Protein AF-A0A7S2RBB0-F1 (afdb_monomer_lite)

Organism: NCBI:txid96639

Sequence (115 aa):
APVLYSQNEVQTITTSSTNNQLGGTFIVKYDSHATPALSYQISASDMEAELRALPTISGDIRVMRKERVDLDVQATSNIGHIWTVHFGKSHQNAKDLEVSTDGGASFSLEESGGT

Structure (mmCIF, N/CA/C/O backbone):
data_AF-A0A7S2RBB0-F1
#
_entry.id   AF-A0A7S2RBB0-F1
#
loop_
_atom_site.group_PDB
_atom_site.id
_atom_site.type_symbol
_atom_site.label_atom_id
_atom_site.label_alt_id
_atom_site.label_comp_id
_atom_site.label_asym_id
_atom_site.label_entity_id
_atom_site.label_seq_id
_atom_site.pdbx_PDB_ins_code
_atom_site.Cartn_x
_atom_site.Cartn_y
_atom_site.Cartn_z
_atom_site.occupancy
_atom_site.B_iso_or_equiv
_atom_site.auth_seq_id
_atom_site.auth_comp_id
_atom_site.auth_asym_id
_atom_site.auth_atom_id
_atom_site.pdbx_PDB_model_num
ATOM 1 N N . ALA A 1 1 ? -8.496 28.032 15.870 1.00 41.66 1 ALA A N 1
ATOM 2 C CA . ALA A 1 1 ? -8.731 26.599 16.126 1.00 41.66 1 ALA A CA 1
ATOM 3 C C . ALA A 1 1 ? -8.110 25.817 14.975 1.00 41.66 1 ALA A C 1
ATOM 5 O O . ALA A 1 1 ? -8.460 26.127 13.841 1.00 41.66 1 ALA A O 1
ATOM 6 N N . PRO A 1 2 ? -7.144 24.917 15.212 1.00 46.50 2 PRO A N 1
ATOM 7 C CA . PRO A 1 2 ? -6.580 24.108 14.140 1.00 46.50 2 PRO A CA 1
ATOM 8 C C . PRO A 1 2 ? -7.577 23.006 13.769 1.00 46.50 2 PRO A C 1
ATOM 10 O O . PRO A 1 2 ? -8.175 22.380 14.642 1.00 46.50 2 PRO A O 1
ATOM 13 N N . VAL A 1 3 ? -7.795 22.819 12.471 1.00 44.00 3 VAL A N 1
ATOM 14 C CA . VAL A 1 3 ? -8.676 21.787 11.921 1.00 44.00 3 VAL A CA 1
ATOM 15 C C . VAL A 1 3 ? -8.047 20.416 12.169 1.00 44.00 3 VAL A C 1
ATOM 17 O O . VAL A 1 3 ? -7.080 20.033 11.519 1.00 44.00 3 VAL A O 1
ATOM 20 N N . LEU A 1 4 ? -8.544 19.702 13.175 1.00 46.75 4 LEU A N 1
ATOM 21 C CA . LEU A 1 4 ? -8.131 18.333 13.445 1.00 46.75 4 LEU A CA 1
ATOM 22 C C . LEU A 1 4 ? -8.963 17.411 12.550 1.00 46.75 4 LEU A C 1
ATOM 24 O O . LEU A 1 4 ? -10.188 17.433 12.630 1.00 46.75 4 LEU A O 1
ATOM 28 N N . TYR A 1 5 ? -8.268 16.610 11.742 1.00 48.12 5 TYR A N 1
ATOM 29 C CA . TYR A 1 5 ? -8.786 15.490 10.948 1.00 48.12 5 TYR A CA 1
ATOM 30 C C . TYR A 1 5 ? -9.516 15.864 9.650 1.00 48.12 5 TYR A C 1
ATOM 32 O O . TYR A 1 5 ? -10.725 16.054 9.670 1.00 48.12 5 TYR A O 1
ATOM 40 N N . SER A 1 6 ? -8.799 15.928 8.515 1.00 48.31 6 SER A N 1
ATOM 41 C CA . SER A 1 6 ? -9.277 15.502 7.169 1.00 48.31 6 SER A CA 1
ATOM 42 C C . SER A 1 6 ? -8.333 15.971 6.052 1.00 48.31 6 SER A C 1
ATOM 44 O O . SER A 1 6 ? -8.703 16.830 5.256 1.00 48.31 6 SER A O 1
ATOM 46 N N . GLN A 1 7 ? -7.103 15.455 5.970 1.00 49.16 7 GLN A N 1
ATOM 47 C CA . GLN A 1 7 ? -6.263 15.742 4.792 1.00 49.16 7 GLN A CA 1
ATOM 48 C C . GLN A 1 7 ? -5.825 14.503 4.000 1.00 49.16 7 GLN A C 1
ATOM 50 O O . GLN A 1 7 ? -5.478 14.644 2.834 1.00 49.16 7 GLN A O 1
ATOM 55 N N . ASN A 1 8 ? -5.941 13.289 4.546 1.00 56.47 8 ASN A N 1
ATOM 56 C CA . ASN A 1 8 ? -5.370 12.097 3.910 1.00 56.47 8 ASN A CA 1
ATOM 57 C C . ASN A 1 8 ? -6.406 11.005 3.598 1.00 56.47 8 ASN A C 1
ATOM 59 O O . ASN A 1 8 ? -6.146 9.829 3.822 1.00 56.47 8 ASN A O 1
ATOM 63 N N . GLU A 1 9 ? -7.563 11.367 3.020 1.00 68.62 9 GLU A N 1
ATOM 64 C CA . GLU A 1 9 ? -8.346 10.369 2.256 1.00 68.62 9 GLU A CA 1
ATOM 65 C C . GLU A 1 9 ? -7.534 9.861 1.058 1.00 68.62 9 GLU A C 1
ATOM 67 O O . GLU A 1 9 ? -7.745 8.750 0.607 1.00 68.62 9 GLU A O 1
ATOM 72 N N . VAL A 1 10 ? -6.561 10.624 0.555 1.00 80.69 10 VAL A N 1
ATOM 73 C CA . VAL A 1 10 ? -5.669 10.164 -0.510 1.00 80.69 10 VAL A CA 1
ATOM 74 C C . VAL A 1 10 ? -4.257 10.031 0.025 1.00 80.69 10 VAL A C 1
ATOM 76 O O . VAL A 1 10 ? -3.702 10.962 0.604 1.00 80.69 10 VAL A O 1
ATOM 79 N N . GLN A 1 11 ? -3.672 8.869 -0.209 1.00 83.19 11 GLN A N 1
ATOM 80 C CA . GLN A 1 11 ? -2.324 8.521 0.189 1.00 83.19 11 GLN A CA 1
ATOM 81 C C . GLN A 1 11 ? -1.544 8.074 -1.030 1.00 83.19 11 GLN A C 1
ATOM 83 O O . GLN A 1 11 ? -2.098 7.465 -1.942 1.00 83.19 11 GLN A O 1
ATOM 88 N N . THR A 1 12 ? -0.262 8.404 -1.073 1.00 83.19 12 THR A N 1
ATOM 89 C CA . THR A 1 12 ? 0.601 8.022 -2.187 1.00 83.19 12 THR A CA 1
ATOM 90 C C . THR A 1 12 ? 1.824 7.335 -1.626 1.00 83.19 12 THR A C 1
ATOM 92 O O . THR A 1 12 ? 2.487 7.906 -0.766 1.00 83.19 12 THR A O 1
ATOM 95 N N . ILE A 1 13 ? 2.101 6.132 -2.118 1.00 85.44 13 ILE A N 1
ATOM 96 C CA . ILE A 1 13 ? 3.322 5.398 -1.808 1.00 85.44 13 ILE A CA 1
ATOM 97 C C . ILE A 1 13 ? 4.135 5.208 -3.084 1.00 85.44 13 ILE A C 1
ATOM 99 O O . ILE A 1 13 ? 3.581 4.938 -4.155 1.00 85.44 13 ILE A O 1
ATOM 103 N N . THR A 1 14 ? 5.450 5.356 -2.982 1.00 81.88 14 THR A N 1
ATOM 104 C CA . THR A 1 14 ? 6.362 5.178 -4.116 1.00 81.88 14 THR A CA 1
ATOM 105 C C . THR A 1 14 ? 7.180 3.911 -3.916 1.00 81.88 14 THR A C 1
ATOM 107 O O . THR A 1 14 ? 7.750 3.691 -2.852 1.00 81.88 14 THR A O 1
ATOM 110 N N . THR A 1 15 ? 7.256 3.088 -4.960 1.00 77.25 15 THR A N 1
ATOM 111 C CA . THR A 1 15 ? 8.093 1.884 -5.005 1.00 77.25 15 THR A CA 1
ATOM 112 C C . THR A 1 15 ? 9.020 1.957 -6.210 1.00 77.25 15 THR A C 1
ATOM 114 O O . THR A 1 15 ? 8.573 1.850 -7.352 1.00 77.25 15 THR A O 1
ATOM 117 N N . SER A 1 16 ? 10.314 2.155 -5.998 1.00 71.25 16 SER A N 1
ATOM 118 C CA . SER A 1 16 ? 11.317 2.126 -7.073 1.00 71.25 16 SER A CA 1
ATOM 119 C C . SER A 1 16 ? 12.090 0.813 -7.066 1.00 71.25 16 SER A C 1
ATOM 121 O O . SER A 1 16 ? 12.212 0.175 -6.026 1.00 71.25 16 SER A O 1
ATOM 123 N N . SER A 1 17 ? 12.593 0.376 -8.223 1.00 65.19 17 SER A N 1
ATOM 124 C CA . SER A 1 17 ? 13.495 -0.776 -8.303 1.00 65.19 17 SER A CA 1
ATOM 125 C C . SER A 1 17 ? 14.771 -0.392 -9.039 1.00 65.19 17 SER A C 1
ATOM 127 O O . SER A 1 17 ? 14.733 0.071 -10.178 1.00 65.19 17 SER A O 1
ATOM 129 N N . THR A 1 18 ? 15.918 -0.570 -8.385 1.00 58.34 18 THR A N 1
ATOM 130 C CA . THR A 1 18 ? 17.224 -0.134 -8.907 1.00 58.34 18 THR A CA 1
ATOM 131 C C . THR A 1 18 ? 17.840 -1.110 -9.907 1.00 58.34 18 THR A C 1
ATOM 133 O O . THR A 1 18 ? 18.700 -0.707 -10.685 1.00 58.34 18 THR A O 1
ATOM 136 N N . ASN A 1 19 ? 17.389 -2.369 -9.935 1.00 55.25 19 ASN A N 1
ATOM 137 C CA . ASN A 1 19 ? 18.046 -3.429 -10.708 1.00 55.25 19 ASN A CA 1
ATOM 138 C C . ASN A 1 19 ? 17.267 -3.939 -11.925 1.00 55.25 19 ASN A C 1
ATOM 140 O O . ASN A 1 19 ? 17.692 -4.920 -12.535 1.00 55.25 19 ASN A O 1
ATOM 144 N N . ASN A 1 20 ? 16.123 -3.340 -12.287 1.00 51.12 20 ASN A N 1
ATOM 145 C CA . ASN A 1 20 ? 15.257 -3.857 -13.363 1.00 51.12 20 ASN A CA 1
ATOM 146 C C . ASN A 1 20 ? 14.983 -5.378 -13.207 1.00 51.12 20 ASN A C 1
ATOM 148 O O . ASN A 1 20 ? 14.667 -6.084 -14.166 1.00 51.12 20 ASN A O 1
ATOM 152 N N . GLN A 1 21 ? 15.123 -5.912 -11.987 1.00 52.50 21 GLN A N 1
ATOM 153 C CA . GLN A 1 21 ? 14.726 -7.261 -11.639 1.00 52.50 21 GLN A CA 1
ATOM 154 C C . GLN A 1 21 ? 13.210 -7.186 -11.546 1.00 52.50 21 GLN A C 1
ATOM 156 O O . GLN A 1 21 ? 12.649 -6.902 -10.493 1.00 52.50 21 GLN A O 1
ATOM 161 N N . LEU A 1 22 ? 12.541 -7.438 -12.672 1.00 52.81 22 LEU A N 1
ATOM 162 C CA . LEU A 1 22 ? 11.083 -7.520 -12.793 1.00 52.81 22 LEU A CA 1
ATOM 163 C C . LEU A 1 22 ? 10.425 -8.509 -11.790 1.00 52.81 22 LEU A C 1
ATOM 165 O O . LEU A 1 22 ? 9.209 -8.660 -11.808 1.00 52.81 22 LEU A O 1
ATOM 169 N N . GLY A 1 23 ? 11.199 -9.179 -10.925 1.00 59.69 23 GLY A N 1
ATOM 170 C CA . GLY A 1 23 ? 10.770 -10.169 -9.936 1.00 59.69 23 GLY A CA 1
ATOM 171 C C . GLY A 1 23 ? 10.886 -9.746 -8.465 1.00 59.69 23 GLY A C 1
ATOM 172 O O . GLY A 1 23 ? 10.946 -10.624 -7.612 1.00 59.69 23 GLY A O 1
ATOM 173 N N . GLY A 1 24 ? 10.949 -8.449 -8.146 1.00 73.44 24 GLY A N 1
ATOM 174 C CA . GLY A 1 24 ? 10.905 -7.984 -6.752 1.00 73.44 24 GLY A CA 1
ATOM 175 C C . GLY A 1 24 ? 9.524 -8.144 -6.099 1.00 73.44 24 GLY A C 1
ATOM 176 O O . GLY A 1 24 ? 8.503 -8.256 -6.784 1.00 73.44 24 GLY A O 1
ATOM 177 N N . THR A 1 25 ? 9.482 -8.100 -4.769 1.00 83.31 25 THR A N 1
ATOM 178 C CA . THR A 1 25 ? 8.238 -8.013 -3.990 1.00 83.31 25 THR A CA 1
ATOM 179 C C . THR A 1 25 ? 8.282 -6.837 -3.029 1.00 83.31 25 THR A C 1
ATOM 181 O O . THR A 1 25 ? 9.347 -6.501 -2.519 1.00 83.31 25 THR A O 1
ATOM 184 N N . PHE A 1 26 ? 7.128 -6.247 -2.744 1.00 84.69 26 PHE A N 1
ATOM 185 C CA . PHE A 1 26 ? 6.968 -5.207 -1.739 1.00 84.69 26 PHE A CA 1
ATOM 186 C C . PHE A 1 26 ? 5.813 -5.550 -0.800 1.00 84.69 26 PHE A C 1
ATOM 188 O O . PHE A 1 26 ? 4.863 -6.232 -1.173 1.00 84.69 26 PHE A O 1
ATOM 195 N N . ILE A 1 27 ? 5.902 -5.095 0.439 1.00 88.62 27 ILE A N 1
ATOM 196 C CA . ILE A 1 27 ? 4.878 -5.280 1.462 1.00 88.62 27 ILE A CA 1
ATOM 197 C C . ILE A 1 27 ? 4.296 -3.913 1.763 1.00 88.62 27 ILE A C 1
ATOM 199 O O . ILE A 1 27 ? 5.048 -2.962 1.952 1.00 88.62 27 ILE A O 1
ATOM 203 N N . VAL A 1 28 ? 2.973 -3.810 1.826 1.00 88.00 28 VAL A N 1
ATOM 204 C CA . VAL A 1 28 ? 2.300 -2.573 2.214 1.00 88.00 28 VAL A CA 1
ATOM 205 C C . VAL A 1 28 ? 1.683 -2.771 3.581 1.00 88.00 28 VAL A C 1
ATOM 207 O O . VAL A 1 28 ? 0.943 -3.723 3.820 1.00 88.00 28 VAL A O 1
ATOM 210 N N . LYS A 1 29 ? 1.998 -1.869 4.497 1.00 87.25 29 LYS A N 1
ATOM 211 C CA . LYS A 1 29 ? 1.491 -1.862 5.854 1.00 87.25 29 LYS A CA 1
ATOM 212 C C . LYS A 1 29 ? 0.534 -0.703 6.046 1.00 87.25 29 LYS A C 1
ATOM 214 O O . LYS A 1 29 ? 0.790 0.427 5.640 1.00 87.25 29 LYS A O 1
ATOM 219 N N . TYR A 1 30 ? -0.583 -1.025 6.680 1.00 85.25 30 TYR A N 1
ATOM 220 C CA . TYR A 1 30 ? -1.601 -0.079 7.078 1.00 85.25 30 TYR A CA 1
ATOM 221 C C . TYR A 1 30 ? -1.953 -0.311 8.547 1.00 85.25 30 TYR A C 1
ATOM 223 O O . TYR A 1 30 ? -2.530 -1.342 8.921 1.00 85.25 30 TYR A O 1
ATOM 231 N N . ASP A 1 31 ? -1.604 0.670 9.380 1.00 82.94 31 ASP A N 1
ATOM 232 C CA . ASP A 1 31 ? -1.745 0.607 10.836 1.00 82.94 31 ASP A CA 1
ATOM 233 C C . ASP A 1 31 ? -0.996 -0.613 11.420 1.00 82.9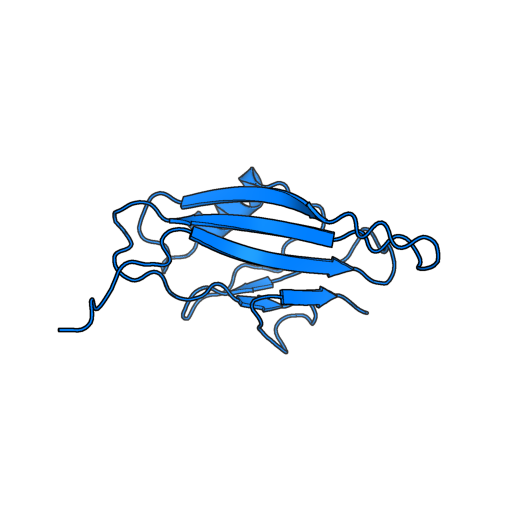4 31 ASP A C 1
ATOM 235 O O . ASP A 1 31 ? 0.228 -0.710 11.329 1.00 82.94 31 ASP A O 1
ATOM 239 N N . SER A 1 32 ? -1.716 -1.564 12.010 1.00 83.50 32 SER A N 1
ATOM 240 C CA . SER A 1 32 ? -1.158 -2.736 12.685 1.00 83.50 32 SER A CA 1
ATOM 241 C C . SER A 1 32 ? -1.102 -3.978 11.787 1.00 83.50 32 SER A C 1
ATOM 243 O O . SER A 1 32 ? -0.670 -5.034 12.244 1.00 83.50 32 SER A O 1
ATOM 245 N N . HIS A 1 33 ? -1.552 -3.876 10.531 1.00 86.12 33 HIS A N 1
ATOM 246 C CA . HIS A 1 33 ? -1.634 -5.001 9.599 1.00 86.12 33 HIS A CA 1
ATOM 247 C C . HIS A 1 33 ? -0.847 -4.716 8.324 1.00 86.12 33 HIS A C 1
ATOM 249 O O . HIS A 1 33 ? -0.860 -3.602 7.806 1.00 86.12 33 HIS A O 1
ATOM 255 N N . ALA A 1 34 ? -0.179 -5.741 7.808 1.00 89.12 34 ALA A N 1
ATOM 256 C CA . ALA A 1 34 ? 0.539 -5.685 6.545 1.00 89.12 34 ALA A CA 1
ATOM 257 C C . ALA A 1 34 ? -0.056 -6.681 5.552 1.00 89.12 34 ALA A C 1
ATOM 259 O O . ALA A 1 34 ? -0.541 -7.745 5.945 1.00 89.12 34 ALA A O 1
ATOM 260 N N . THR A 1 35 ? -0.018 -6.327 4.271 1.00 89.38 35 THR A N 1
ATOM 261 C CA . THR A 1 35 ? -0.321 -7.247 3.178 1.00 89.38 35 THR A CA 1
ATOM 262 C C . THR A 1 35 ? 0.748 -8.341 3.112 1.00 89.38 35 THR A C 1
ATOM 264 O O . THR A 1 35 ? 1.863 -8.161 3.614 1.00 89.38 35 THR A O 1
ATOM 267 N N . PRO A 1 36 ? 0.470 -9.476 2.459 1.00 87.75 36 PRO A N 1
ATOM 268 C CA . PRO A 1 36 ? 1.537 -10.371 2.028 1.00 87.75 36 PRO A CA 1
ATOM 269 C C . PRO A 1 36 ? 2.509 -9.657 1.071 1.00 87.75 36 PRO A C 1
ATOM 271 O O . PRO A 1 36 ? 2.258 -8.540 0.611 1.00 87.75 36 PRO A O 1
ATOM 274 N N . ALA A 1 37 ? 3.634 -10.311 0.778 1.00 85.56 37 ALA A N 1
ATOM 275 C CA . ALA A 1 37 ? 4.599 -9.836 -0.207 1.00 85.56 37 ALA A CA 1
ATOM 276 C C . ALA A 1 37 ? 3.936 -9.762 -1.594 1.00 85.56 37 ALA A C 1
ATOM 278 O O . ALA A 1 37 ? 3.714 -10.779 -2.251 1.00 85.56 37 ALA A O 1
ATOM 279 N N . LEU A 1 38 ? 3.604 -8.545 -2.019 1.00 85.94 38 LEU A N 1
ATOM 280 C CA . LEU A 1 38 ? 2.991 -8.245 -3.302 1.00 85.94 38 LEU A CA 1
ATOM 281 C C . LEU A 1 38 ? 4.076 -8.218 -4.369 1.00 85.94 38 LEU A C 1
ATOM 283 O O . LEU A 1 38 ? 5.142 -7.633 -4.180 1.00 85.94 38 LEU A O 1
ATOM 287 N N . SER A 1 39 ? 3.822 -8.843 -5.513 1.00 85.31 39 SER A N 1
ATOM 288 C CA . SER A 1 39 ? 4.751 -8.772 -6.639 1.00 85.31 39 SER A CA 1
ATOM 289 C C . SER A 1 39 ? 4.891 -7.331 -7.120 1.00 85.31 39 SER A C 1
ATOM 291 O O . SER A 1 39 ? 3.898 -6.626 -7.256 1.00 85.31 39 SER A O 1
ATOM 293 N N . TYR A 1 40 ? 6.101 -6.906 -7.478 1.00 78.62 40 TYR A N 1
ATOM 294 C CA . TYR A 1 40 ? 6.335 -5.572 -8.043 1.00 78.62 40 TYR A CA 1
ATOM 295 C C . TYR A 1 40 ? 5.453 -5.292 -9.276 1.00 78.62 40 TYR A C 1
ATOM 297 O O . TYR A 1 40 ? 4.998 -4.174 -9.497 1.00 78.62 40 TYR A O 1
ATOM 305 N N . GLN A 1 41 ? 5.144 -6.344 -10.041 1.00 78.56 41 GLN A N 1
ATOM 306 C CA . GLN A 1 41 ? 4.306 -6.303 -11.241 1.00 78.56 41 GLN A CA 1
ATOM 307 C C . GLN A 1 41 ? 2.794 -6.359 -10.974 1.00 78.56 41 GLN A C 1
ATOM 309 O O . GLN A 1 41 ? 2.016 -6.404 -11.933 1.00 78.56 41 GLN A O 1
ATOM 314 N N . ILE A 1 42 ? 2.364 -6.394 -9.707 1.00 86.31 42 ILE A N 1
ATOM 315 C CA . ILE A 1 42 ? 0.951 -6.492 -9.329 1.00 86.31 42 ILE A CA 1
ATOM 316 C C . ILE A 1 42 ? 0.132 -5.387 -10.007 1.00 86.31 42 ILE A C 1
ATOM 318 O O . ILE A 1 42 ? 0.630 -4.298 -10.301 1.00 86.31 42 ILE A O 1
ATOM 322 N N . SER A 1 43 ? -1.129 -5.665 -10.326 1.00 88.44 43 SER A N 1
ATOM 323 C CA . SER A 1 43 ? -2.021 -4.656 -10.903 1.00 88.44 43 SER A CA 1
ATOM 324 C C . SER A 1 43 ? -2.668 -3.812 -9.806 1.00 88.44 43 SER A C 1
ATOM 326 O O . SER A 1 43 ? -2.860 -4.284 -8.691 1.00 88.44 43 SER A O 1
ATOM 328 N N . ALA A 1 44 ? -3.069 -2.580 -10.135 1.00 88.12 44 ALA A N 1
ATOM 329 C CA . ALA A 1 44 ? -3.802 -1.700 -9.214 1.00 88.12 44 ALA A CA 1
ATOM 330 C C . ALA A 1 44 ? -5.035 -2.370 -8.599 1.00 88.12 44 ALA A C 1
ATOM 332 O O . ALA A 1 44 ? -5.228 -2.282 -7.394 1.00 88.12 44 ALA A O 1
ATOM 333 N N . SER A 1 45 ? -5.812 -3.099 -9.400 1.00 89.19 45 SER A N 1
ATOM 334 C CA . SER A 1 45 ? -7.000 -3.818 -8.928 1.00 89.19 45 SER A CA 1
ATOM 335 C C . SER A 1 45 ? -6.681 -4.963 -7.964 1.00 89.19 45 SER A C 1
ATOM 337 O O . SER A 1 45 ? -7.442 -5.202 -7.035 1.00 89.19 45 SER A O 1
ATOM 339 N N . ASP A 1 46 ? -5.561 -5.655 -8.170 1.00 90.88 46 ASP A N 1
ATOM 340 C CA . ASP A 1 46 ? -5.127 -6.749 -7.297 1.00 90.88 46 ASP A CA 1
ATOM 341 C C . ASP A 1 46 ? -4.603 -6.189 -5.967 1.00 90.88 46 ASP A C 1
ATOM 343 O O . ASP A 1 46 ? -5.029 -6.608 -4.899 1.00 90.88 46 ASP A O 1
ATOM 347 N N . MET A 1 47 ? -3.766 -5.146 -6.023 1.00 89.06 47 MET A N 1
ATOM 348 C CA . MET A 1 47 ? -3.303 -4.438 -4.827 1.00 89.06 47 MET A CA 1
ATOM 349 C C . MET A 1 47 ? -4.465 -3.828 -4.033 1.00 89.06 47 MET A C 1
ATOM 351 O O . MET A 1 47 ? -4.453 -3.839 -2.804 1.00 89.06 47 MET A O 1
ATOM 355 N N . GLU A 1 48 ? -5.482 -3.307 -4.721 1.00 89.88 48 GLU A N 1
ATOM 356 C CA . GLU A 1 48 ? -6.718 -2.846 -4.093 1.00 89.88 48 GLU A CA 1
ATOM 357 C C . GLU A 1 48 ? -7.438 -3.986 -3.375 1.00 89.88 48 GLU A C 1
ATOM 359 O O . GLU A 1 48 ? -7.854 -3.800 -2.237 1.00 89.88 48 GLU A O 1
ATOM 364 N N . ALA A 1 49 ? -7.567 -5.159 -3.999 1.00 89.62 49 ALA A N 1
ATOM 365 C CA . ALA A 1 49 ? -8.200 -6.316 -3.375 1.00 89.62 49 ALA A CA 1
ATOM 366 C C . ALA A 1 49 ? -7.449 -6.770 -2.112 1.00 89.62 49 ALA A C 1
ATOM 368 O O . ALA A 1 49 ? -8.085 -6.997 -1.083 1.00 89.62 49 ALA A O 1
ATOM 369 N N . GLU A 1 50 ? -6.117 -6.813 -2.162 1.00 90.62 50 GLU A N 1
ATOM 370 C CA . GLU A 1 50 ? -5.266 -7.191 -1.027 1.00 90.62 50 GLU A CA 1
ATOM 371 C C . GLU A 1 50 ? -5.367 -6.187 0.128 1.00 90.62 50 GLU A C 1
ATOM 373 O O . GLU A 1 50 ? -5.538 -6.572 1.284 1.00 90.62 50 GLU A O 1
ATOM 378 N N . LEU A 1 51 ? -5.340 -4.884 -0.170 1.00 87.12 51 LEU A N 1
ATOM 379 C CA . LEU A 1 51 ? -5.551 -3.848 0.840 1.00 87.12 51 LEU A CA 1
ATOM 380 C C . LEU A 1 51 ? -6.979 -3.909 1.406 1.00 87.12 51 LEU A C 1
ATOM 382 O O . LEU A 1 51 ? -7.171 -3.814 2.615 1.00 87.12 51 LEU A O 1
ATOM 386 N N . ARG A 1 52 ? -7.993 -4.138 0.566 1.00 87.50 52 ARG A N 1
ATOM 387 C CA . ARG A 1 52 ? -9.393 -4.300 1.002 1.00 87.50 52 ARG A CA 1
ATOM 388 C C . ARG A 1 52 ? -9.613 -5.534 1.868 1.00 87.50 52 ARG A C 1
ATOM 390 O O . ARG A 1 52 ? -10.578 -5.561 2.627 1.00 87.50 52 ARG A O 1
ATOM 397 N N . ALA A 1 53 ? -8.755 -6.544 1.753 1.00 87.75 53 ALA A N 1
ATOM 398 C CA . ALA A 1 53 ? -8.801 -7.727 2.599 1.00 87.75 53 ALA A CA 1
ATOM 399 C C . ALA A 1 53 ? -8.269 -7.463 4.021 1.00 87.75 53 ALA A C 1
ATOM 401 O O . ALA A 1 53 ? -8.520 -8.269 4.920 1.00 87.75 53 ALA A O 1
ATOM 402 N N . LEU A 1 54 ? -7.562 -6.349 4.255 1.00 85.44 54 LEU A N 1
ATOM 403 C CA . LEU A 1 54 ? -7.054 -6.011 5.581 1.00 85.44 54 LEU A CA 1
ATOM 404 C C . LEU A 1 54 ? -8.200 -5.606 6.522 1.00 85.44 54 LEU A C 1
ATOM 406 O O . LEU A 1 54 ? -8.983 -4.713 6.197 1.00 85.44 54 LEU A O 1
ATOM 410 N N . PRO A 1 55 ? -8.266 -6.167 7.744 1.00 82.31 55 PRO A N 1
ATOM 411 C CA . PRO A 1 55 ? -9.324 -5.847 8.706 1.00 82.31 55 PRO A CA 1
ATOM 412 C C . PRO A 1 55 ? -9.263 -4.395 9.204 1.00 82.31 55 PRO A C 1
ATOM 414 O O . PRO A 1 55 ? -10.251 -3.863 9.705 1.00 82.31 55 PRO A O 1
ATOM 417 N N . THR A 1 56 ? -8.111 -3.738 9.065 1.00 80.38 56 THR A N 1
ATOM 418 C CA . THR A 1 56 ? -7.922 -2.318 9.380 1.00 80.38 56 THR A CA 1
ATOM 419 C C . THR A 1 56 ? -8.558 -1.392 8.346 1.00 80.38 56 THR A C 1
ATOM 421 O O . THR A 1 56 ? -8.867 -0.246 8.672 1.00 80.38 56 THR A O 1
ATOM 424 N N . ILE A 1 57 ? -8.810 -1.865 7.120 1.00 80.44 57 ILE A N 1
ATOM 425 C CA . ILE A 1 57 ? -9.432 -1.071 6.062 1.00 80.44 57 ILE A CA 1
ATOM 426 C C . ILE A 1 57 ? -10.948 -1.299 6.082 1.00 80.44 57 ILE A C 1
ATOM 428 O O . ILE A 1 57 ? -11.506 -2.169 5.424 1.00 80.44 57 ILE A O 1
ATOM 432 N N . SER A 1 58 ? -11.642 -0.471 6.861 1.00 72.50 58 SER A N 1
ATOM 433 C CA . SER A 1 58 ? -13.105 -0.466 6.956 1.00 72.50 58 SER A CA 1
ATOM 434 C C . SER A 1 58 ? -13.739 0.490 5.937 1.00 72.50 58 SER A C 1
ATOM 436 O O . SER A 1 58 ? -14.077 1.623 6.267 1.00 72.50 58 SER A O 1
ATOM 438 N N . GLY A 1 59 ? -13.904 0.061 4.682 1.00 74.75 59 GLY A N 1
ATOM 439 C CA . GLY A 1 59 ? -14.656 0.833 3.685 1.00 74.75 59 GLY A CA 1
ATOM 440 C C . GLY A 1 59 ? -14.215 0.612 2.244 1.00 74.75 59 GLY A C 1
ATOM 441 O O . GLY A 1 59 ? -13.414 -0.272 1.949 1.00 74.75 59 GLY A O 1
ATOM 442 N N . ASP A 1 60 ? -14.751 1.439 1.349 1.00 81.31 60 ASP A N 1
ATOM 443 C CA . ASP A 1 60 ? -14.307 1.485 -0.043 1.00 81.31 60 ASP A CA 1
ATOM 444 C C . ASP A 1 60 ? -12.919 2.128 -0.109 1.00 81.31 60 ASP A C 1
ATOM 446 O O . ASP A 1 60 ? -12.693 3.187 0.488 1.00 81.31 60 ASP A O 1
ATOM 450 N N . ILE A 1 61 ? -11.993 1.472 -0.801 1.00 86.81 61 ILE A N 1
ATOM 451 C CA . ILE A 1 61 ? -10.702 2.051 -1.154 1.00 86.81 61 ILE A CA 1
ATOM 452 C C . ILE A 1 61 ? -10.465 1.853 -2.640 1.00 86.81 61 ILE A C 1
ATOM 454 O O . ILE A 1 61 ? -10.952 0.888 -3.228 1.00 86.81 61 ILE A O 1
ATOM 458 N N . ARG A 1 62 ? -9.683 2.752 -3.228 1.00 88.06 62 ARG A N 1
ATOM 459 C CA . ARG A 1 62 ? -9.368 2.721 -4.646 1.00 88.06 62 ARG A CA 1
ATOM 460 C C . ARG A 1 62 ? -7.892 2.928 -4.888 1.00 88.06 62 ARG A C 1
ATOM 462 O O . ARG A 1 62 ? -7.352 3.961 -4.500 1.00 88.06 62 ARG A O 1
ATOM 469 N N . VAL A 1 63 ? -7.247 1.971 -5.543 1.00 90.31 63 VAL A N 1
ATOM 470 C CA . VAL A 1 63 ? -5.807 2.037 -5.828 1.00 90.31 63 VAL A CA 1
ATOM 471 C C . VAL A 1 63 ? -5.583 2.404 -7.288 1.00 90.31 63 VAL A C 1
ATOM 473 O O . VAL A 1 63 ? -6.237 1.892 -8.193 1.00 90.31 63 VAL A O 1
ATOM 476 N N . MET A 1 64 ? -4.630 3.295 -7.537 1.00 86.56 64 MET A N 1
ATOM 477 C CA . MET A 1 64 ? -4.180 3.661 -8.875 1.00 86.56 64 MET A CA 1
ATOM 478 C C . MET A 1 64 ? -2.671 3.491 -8.969 1.00 86.56 64 MET A C 1
ATOM 480 O O . MET A 1 64 ? -1.935 4.026 -8.147 1.00 86.56 64 MET A O 1
ATOM 484 N N . ARG A 1 65 ? -2.213 2.769 -9.994 1.00 86.62 65 ARG A N 1
ATOM 485 C CA . ARG A 1 65 ? -0.791 2.618 -10.312 1.00 86.62 65 ARG A CA 1
ATOM 486 C C . ARG A 1 65 ? -0.401 3.624 -11.383 1.00 86.62 65 ARG A C 1
ATOM 488 O O . ARG A 1 65 ? -1.063 3.710 -12.417 1.00 86.62 65 ARG A O 1
ATOM 495 N N . LYS A 1 66 ? 0.698 4.335 -11.168 1.00 82.12 66 LYS A N 1
ATOM 496 C CA . LYS A 1 66 ? 1.317 5.227 -12.143 1.00 82.12 66 LYS A CA 1
ATOM 497 C C . LYS A 1 66 ? 2.792 4.890 -12.267 1.00 82.12 66 LYS A C 1
ATOM 499 O O . LYS A 1 66 ? 3.489 4.754 -11.271 1.00 82.12 66 LYS A O 1
ATOM 504 N N . GLU A 1 67 ? 3.273 4.746 -13.490 1.00 75.31 67 GLU A N 1
ATOM 505 C CA . GLU A 1 67 ? 4.696 4.531 -13.733 1.00 75.31 67 GLU A CA 1
ATOM 506 C C . GLU A 1 67 ? 5.459 5.819 -13.420 1.00 75.31 67 GLU A C 1
ATOM 508 O O . GLU A 1 67 ? 5.127 6.903 -13.912 1.00 75.31 67 GLU A O 1
ATOM 513 N N . ARG A 1 68 ? 6.462 5.697 -12.556 1.00 69.44 68 ARG A N 1
ATOM 514 C CA . ARG A 1 68 ? 7.454 6.731 -12.332 1.00 69.44 68 ARG A CA 1
ATOM 515 C C . ARG A 1 68 ? 8.505 6.566 -13.415 1.00 69.44 68 ARG A C 1
ATOM 517 O O . ARG A 1 68 ? 9.205 5.559 -13.463 1.00 69.44 68 ARG A O 1
ATOM 524 N N . VAL A 1 69 ? 8.560 7.552 -14.296 1.00 60.47 69 VAL A N 1
ATOM 525 C CA . VAL A 1 69 ? 9.593 7.652 -15.319 1.00 60.47 69 VAL A CA 1
ATOM 526 C C . VAL A 1 69 ? 10.493 8.803 -14.899 1.00 60.47 69 VAL A C 1
ATOM 528 O O . VAL A 1 69 ? 10.211 9.960 -15.213 1.00 60.47 69 VAL A O 1
ATOM 531 N N . ASP A 1 70 ? 11.547 8.503 -14.143 1.00 57.06 70 ASP A N 1
ATOM 532 C CA . ASP A 1 70 ? 12.635 9.459 -13.964 1.00 57.06 70 ASP A CA 1
ATOM 533 C C . ASP A 1 70 ? 13.408 9.511 -15.287 1.00 57.06 70 ASP A C 1
ATOM 535 O O . ASP A 1 70 ? 14.244 8.662 -15.590 1.00 57.06 70 ASP A O 1
ATOM 539 N N . LEU A 1 71 ? 13.061 10.489 -16.126 1.00 49.97 71 LEU A N 1
ATOM 540 C CA . LEU A 1 71 ? 13.767 10.807 -17.367 1.00 49.97 71 LEU A CA 1
ATOM 541 C C . LEU A 1 71 ? 15.098 11.512 -17.050 1.00 49.97 71 LEU A C 1
ATOM 543 O O . LEU A 1 71 ? 15.310 12.644 -17.478 1.00 49.97 71 LEU A O 1
ATOM 547 N N . ASP A 1 72 ? 15.984 10.878 -16.282 1.00 49.94 72 ASP A N 1
ATOM 548 C CA . ASP A 1 72 ? 17.377 11.318 -16.201 1.00 49.94 72 ASP A CA 1
ATOM 549 C C . ASP A 1 72 ? 18.216 10.524 -17.210 1.00 49.94 72 ASP A C 1
ATOM 551 O O . ASP A 1 72 ? 18.270 9.296 -17.186 1.00 49.94 72 ASP A O 1
ATOM 555 N N . VAL A 1 73 ? 18.833 11.244 -18.148 1.00 50.97 73 VAL A N 1
ATOM 556 C CA . VAL A 1 73 ? 19.438 10.715 -19.385 1.00 50.97 73 VAL A CA 1
ATOM 557 C C . VAL A 1 73 ? 20.665 9.820 -19.136 1.00 50.97 73 VAL A C 1
ATOM 559 O O . VAL A 1 73 ? 21.199 9.261 -20.091 1.00 50.97 73 VAL A O 1
ATOM 562 N N . GLN A 1 74 ? 21.121 9.628 -17.893 1.00 55.69 74 GLN A N 1
ATOM 563 C CA . GLN A 1 74 ? 22.363 8.892 -17.613 1.00 55.69 74 GLN A CA 1
ATOM 564 C C . GLN A 1 74 ? 22.268 7.788 -16.552 1.00 55.69 74 GLN A C 1
ATOM 566 O O . GLN A 1 74 ? 23.280 7.144 -16.272 1.00 55.69 74 GLN A O 1
ATOM 571 N N . ALA A 1 75 ? 21.088 7.505 -15.999 1.00 48.94 75 ALA A N 1
ATOM 572 C CA . ALA A 1 75 ? 20.916 6.419 -15.041 1.00 48.94 75 ALA A CA 1
ATOM 573 C C . ALA A 1 75 ? 20.024 5.323 -15.627 1.00 48.94 75 ALA A C 1
ATOM 575 O O . ALA A 1 75 ? 18.923 5.583 -16.105 1.00 48.94 75 ALA A O 1
ATOM 576 N N . THR A 1 76 ? 20.530 4.089 -15.593 1.00 49.66 76 THR A N 1
ATOM 577 C CA . THR A 1 76 ? 19.795 2.825 -15.710 1.00 49.66 76 THR A CA 1
ATOM 578 C C . THR A 1 76 ? 18.320 3.013 -15.373 1.00 49.66 76 THR A C 1
ATOM 580 O O . THR A 1 76 ? 18.026 3.394 -14.246 1.00 49.66 76 THR A O 1
ATOM 583 N N . SER A 1 77 ? 17.432 2.799 -16.352 1.00 54.25 77 SER A N 1
ATOM 584 C CA . SER A 1 77 ? 15.980 3.012 -16.270 1.00 54.25 77 SER A CA 1
ATOM 585 C C . SER A 1 77 ? 15.439 2.702 -14.866 1.00 54.25 77 SER A C 1
ATOM 587 O O . SER A 1 77 ? 15.210 1.540 -14.533 1.00 54.25 77 SER A O 1
ATOM 589 N N . ASN A 1 78 ? 15.306 3.723 -14.008 1.00 54.25 78 ASN A N 1
ATOM 590 C CA . ASN A 1 78 ? 14.734 3.540 -12.680 1.00 54.25 78 ASN A CA 1
ATOM 591 C C . ASN A 1 78 ? 13.228 3.478 -12.891 1.00 54.25 78 ASN A C 1
ATOM 593 O O . ASN A 1 78 ? 12.521 4.483 -12.852 1.00 54.25 78 ASN A O 1
ATOM 597 N N . ILE A 1 79 ? 12.762 2.290 -13.262 1.00 64.44 79 ILE A N 1
ATOM 598 C CA . ILE A 1 79 ? 11.343 2.018 -13.371 1.00 64.44 79 ILE A CA 1
ATOM 599 C C . ILE A 1 79 ? 10.803 1.977 -11.944 1.00 64.44 79 ILE A C 1
ATOM 601 O O . ILE A 1 79 ? 11.178 1.131 -11.132 1.00 64.44 79 ILE A O 1
ATOM 605 N N . GLY A 1 80 ? 9.994 2.979 -11.612 1.00 70.81 80 GLY A N 1
ATOM 606 C CA . GLY A 1 80 ? 9.263 3.052 -10.358 1.00 70.81 80 GLY A CA 1
ATOM 607 C C . GLY A 1 80 ? 7.762 2.908 -10.587 1.00 70.81 80 GLY A C 1
ATOM 608 O O . GLY A 1 80 ? 7.240 3.194 -11.666 1.00 70.81 80 GLY A O 1
ATOM 609 N N . HIS A 1 81 ? 7.031 2.528 -9.549 1.00 78.50 81 HIS A N 1
ATOM 610 C CA . HIS A 1 81 ? 5.580 2.579 -9.502 1.00 78.50 81 HIS A CA 1
ATOM 611 C C . HIS A 1 81 ? 5.157 3.481 -8.345 1.00 78.50 81 HIS A C 1
ATOM 613 O O . HIS A 1 81 ? 5.540 3.273 -7.194 1.00 78.50 81 HIS A O 1
ATOM 619 N N . ILE A 1 82 ? 4.373 4.500 -8.675 1.00 83.62 82 ILE A N 1
ATOM 620 C CA . ILE A 1 82 ? 3.664 5.363 -7.738 1.00 83.62 82 ILE A CA 1
ATOM 621 C C . ILE A 1 82 ? 2.270 4.772 -7.572 1.00 83.62 82 ILE A C 1
ATOM 623 O O . ILE A 1 82 ? 1.530 4.621 -8.546 1.00 83.62 82 ILE A O 1
ATOM 627 N N . TRP A 1 83 ? 1.910 4.451 -6.342 1.00 87.19 83 TRP A N 1
ATOM 628 C CA . TRP A 1 83 ? 0.610 3.911 -5.988 1.00 87.19 83 TRP A CA 1
ATOM 629 C C . TRP A 1 83 ? -0.170 4.959 -5.217 1.00 87.19 83 TRP A C 1
ATOM 631 O O . TRP A 1 83 ? 0.232 5.380 -4.138 1.00 87.19 83 TRP A O 1
ATOM 641 N N . THR A 1 84 ? -1.298 5.382 -5.767 1.00 87.19 84 THR A N 1
ATOM 642 C CA . THR A 1 84 ? -2.211 6.314 -5.112 1.00 87.19 84 THR A CA 1
ATOM 643 C C . THR A 1 84 ? -3.397 5.536 -4.567 1.00 87.19 84 THR A C 1
ATOM 645 O O . THR A 1 84 ? -4.157 4.958 -5.340 1.00 87.19 84 THR A O 1
ATOM 648 N N . VAL A 1 85 ? -3.562 5.531 -3.249 1.00 87.31 85 VAL A N 1
ATOM 649 C CA . VAL A 1 85 ? -4.667 4.880 -2.545 1.00 87.31 85 VAL A CA 1
ATOM 650 C C . VAL A 1 85 ? -5.645 5.943 -2.064 1.00 87.31 85 VAL A C 1
ATOM 652 O O . VAL A 1 85 ? -5.285 6.841 -1.308 1.00 87.31 85 VAL A O 1
ATOM 655 N N . HIS A 1 86 ? -6.885 5.850 -2.521 1.00 85.75 86 HIS A N 1
ATOM 656 C CA . HIS A 1 86 ? -7.990 6.711 -2.127 1.00 85.75 86 HIS A CA 1
ATOM 657 C C . HIS A 1 86 ? -8.875 5.946 -1.147 1.00 85.75 86 HIS A C 1
ATOM 659 O O . HIS A 1 86 ? -9.458 4.932 -1.509 1.00 85.75 86 HIS A O 1
ATOM 665 N N . PHE A 1 87 ? -8.979 6.421 0.079 1.00 82.19 87 PHE A N 1
ATOM 666 C CA . PHE A 1 87 ? -9.885 5.944 1.105 1.00 82.19 87 PHE A CA 1
ATOM 667 C C . PHE A 1 87 ? -11.214 6.674 0.967 1.00 82.19 87 PHE A C 1
ATOM 669 O O . PHE A 1 87 ? -11.236 7.889 0.828 1.00 82.19 87 PHE A O 1
ATOM 676 N N . GLY A 1 88 ? -12.329 5.950 0.972 1.00 71.38 88 GLY A N 1
ATOM 677 C CA . GLY A 1 88 ? -13.646 6.574 0.953 1.00 71.38 88 GLY A CA 1
ATOM 678 C C . GLY A 1 88 ? -13.967 7.293 2.268 1.00 71.38 88 GLY A C 1
ATOM 679 O O . GLY A 1 88 ? -13.395 6.992 3.316 1.00 71.38 88 GLY A O 1
ATOM 680 N N . LYS A 1 89 ? -14.981 8.167 2.226 1.00 62.22 89 LYS A N 1
ATOM 681 C CA . LYS A 1 89 ? -15.494 9.008 3.334 1.00 62.22 89 LYS A CA 1
ATOM 682 C C . LYS A 1 89 ? -15.755 8.310 4.680 1.00 62.22 89 LYS A C 1
ATOM 684 O O . LYS A 1 89 ? -15.967 8.978 5.689 1.00 62.22 89 LYS A O 1
ATOM 689 N N . SER A 1 90 ? -15.792 6.980 4.714 1.00 57.38 90 SER A N 1
ATOM 690 C CA . SER A 1 90 ? -15.895 6.186 5.945 1.00 57.38 90 SER A CA 1
ATOM 691 C C . SER A 1 90 ? -14.616 6.218 6.792 1.00 57.38 90 SER A C 1
ATOM 693 O O . SER A 1 90 ? -14.689 6.008 8.000 1.00 57.38 90 SER A O 1
ATOM 695 N N . HIS A 1 91 ? -13.462 6.533 6.196 1.00 57.81 91 HIS A N 1
ATOM 696 C CA . HIS A 1 91 ? -12.155 6.569 6.856 1.00 57.81 91 HIS A CA 1
ATOM 697 C C . HIS A 1 91 ? -11.817 7.974 7.366 1.00 57.81 91 HIS A C 1
ATOM 699 O O . HIS A 1 91 ? -10.864 8.618 6.928 1.00 57.81 91 HIS A O 1
ATOM 705 N N . GLN A 1 92 ? -12.611 8.476 8.311 1.00 51.72 92 GLN A N 1
ATOM 706 C CA . GLN A 1 92 ? -12.275 9.710 9.021 1.00 51.72 92 GLN A CA 1
ATOM 707 C C . GLN A 1 92 ? -11.031 9.439 9.889 1.00 51.72 92 GLN A C 1
ATOM 709 O O . GLN A 1 92 ? -11.145 8.806 10.934 1.00 51.72 92 GLN A O 1
ATOM 714 N N . ASN A 1 93 ? -9.860 9.905 9.432 1.00 62.12 93 ASN A N 1
ATOM 715 C CA . ASN A 1 93 ? -8.513 9.627 9.969 1.00 62.12 93 ASN A CA 1
ATOM 716 C C . ASN A 1 93 ? -7.866 8.307 9.484 1.00 62.12 93 ASN A C 1
ATOM 718 O O . ASN A 1 93 ? -7.447 7.479 10.296 1.00 62.12 93 ASN A O 1
ATOM 722 N N . ALA A 1 94 ? -7.740 8.128 8.163 1.00 65.44 94 ALA A N 1
ATOM 723 C CA . ALA A 1 94 ? -6.875 7.088 7.602 1.00 65.44 94 ALA A CA 1
ATOM 724 C C . ALA A 1 94 ? -5.418 7.262 8.083 1.00 65.44 94 ALA A C 1
ATOM 726 O O . ALA A 1 94 ? -4.910 8.383 8.148 1.00 65.44 94 ALA A O 1
ATOM 727 N N . LYS A 1 95 ? -4.776 6.154 8.468 1.00 76.25 95 LYS A N 1
ATOM 728 C CA . LYS A 1 95 ? -3.366 6.113 8.895 1.00 76.25 95 LYS A CA 1
ATOM 729 C C . LYS A 1 95 ? -2.431 6.103 7.697 1.00 76.25 95 LYS A C 1
ATOM 731 O O . LYS A 1 95 ? -2.827 5.603 6.654 1.00 76.25 95 LYS A O 1
ATOM 736 N N . ASP A 1 96 ? -1.208 6.595 7.862 1.00 80.38 96 ASP A N 1
ATOM 737 C CA . ASP A 1 96 ? -0.214 6.592 6.791 1.00 80.38 96 ASP A CA 1
ATOM 738 C C . ASP A 1 96 ? 0.040 5.167 6.263 1.00 80.38 96 ASP A C 1
ATOM 740 O O . ASP A 1 96 ? 0.227 4.227 7.038 1.00 80.38 96 ASP A O 1
ATOM 744 N N . LEU A 1 97 ? -0.010 5.002 4.942 1.00 84.25 97 LEU A N 1
ATOM 745 C CA . LEU A 1 97 ? 0.402 3.785 4.255 1.00 84.25 97 LEU A CA 1
ATOM 746 C C . LEU A 1 97 ? 1.918 3.770 4.173 1.00 84.25 97 LEU A C 1
ATOM 748 O O . LEU A 1 97 ? 2.537 4.684 3.628 1.00 84.25 97 LEU A O 1
ATOM 752 N N . GLU A 1 98 ? 2.498 2.691 4.666 1.00 86.75 98 GLU A N 1
ATOM 753 C CA . GLU A 1 98 ? 3.930 2.471 4.610 1.00 86.75 98 GLU A CA 1
ATOM 754 C C . GLU A 1 98 ? 4.199 1.296 3.676 1.00 86.75 98 GLU A C 1
ATOM 756 O O . GLU A 1 98 ? 3.471 0.304 3.672 1.00 86.75 98 GLU A O 1
ATOM 761 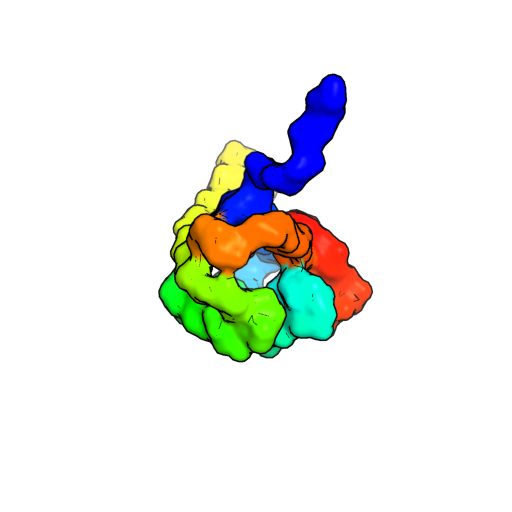N N . VAL A 1 99 ? 5.241 1.388 2.866 1.00 87.25 99 VAL A N 1
ATOM 762 C CA . VAL A 1 99 ? 5.701 0.296 2.018 1.00 87.25 99 VAL A CA 1
ATOM 763 C C . VAL A 1 99 ? 7.064 -0.183 2.499 1.00 87.25 99 VAL A C 1
ATOM 765 O O . VAL A 1 99 ? 7.795 0.573 3.129 1.00 87.25 99 VAL A O 1
ATOM 768 N N . SER A 1 100 ? 7.375 -1.449 2.234 1.00 84.50 100 SER A N 1
ATOM 769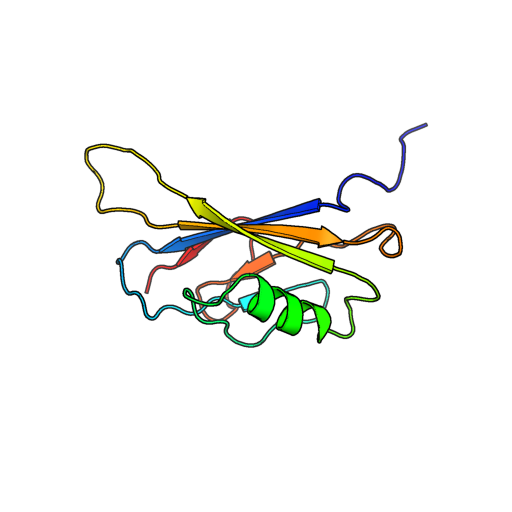 C CA . SER A 1 100 ? 8.663 -2.091 2.485 1.00 84.50 100 SER A CA 1
ATOM 770 C C . SER A 1 100 ? 9.085 -2.895 1.277 1.00 84.50 100 SER A C 1
ATOM 772 O O . SER A 1 100 ? 8.326 -3.737 0.796 1.00 84.50 100 SER A O 1
ATOM 774 N N . THR A 1 101 ? 10.327 -2.730 0.844 1.00 80.25 101 THR A N 1
ATOM 775 C CA . THR A 1 101 ? 10.921 -3.566 -0.211 1.00 80.25 101 THR A CA 1
ATOM 776 C C . THR A 1 101 ? 11.943 -4.575 0.318 1.00 80.25 101 THR A C 1
ATOM 778 O O . THR A 1 101 ? 12.331 -5.475 -0.415 1.00 80.25 101 THR A O 1
ATOM 781 N N . ASP A 1 102 ? 12.329 -4.480 1.596 1.00 77.25 102 ASP A N 1
ATOM 782 C CA . ASP A 1 102 ? 13.280 -5.384 2.271 1.00 77.25 102 ASP A CA 1
ATOM 783 C C . ASP A 1 102 ? 12.568 -6.465 3.112 1.00 77.25 102 ASP A C 1
ATOM 785 O O . ASP A 1 102 ? 12.880 -6.703 4.275 1.00 77.25 102 ASP A O 1
ATOM 789 N N . GLY A 1 103 ? 11.488 -7.054 2.589 1.00 73.12 103 GLY A N 1
ATOM 790 C CA . GLY A 1 103 ? 10.753 -8.111 3.305 1.00 73.12 103 GLY A CA 1
ATOM 791 C C . GLY A 1 103 ? 10.139 -7.686 4.652 1.00 73.12 103 GLY A C 1
ATOM 792 O O . GLY A 1 103 ? 9.846 -8.540 5.485 1.00 73.12 103 GLY A O 1
ATOM 793 N N . GLY A 1 104 ? 9.926 -6.382 4.866 1.00 71.75 104 GLY A N 1
ATOM 794 C CA . GLY A 1 104 ? 9.327 -5.829 6.086 1.00 71.75 104 GLY A CA 1
ATOM 795 C C . GLY A 1 104 ? 10.327 -5.379 7.156 1.00 71.75 104 GLY A C 1
ATOM 796 O O . GLY A 1 104 ? 9.919 -5.137 8.290 1.00 71.75 104 GLY A O 1
ATOM 797 N N . ALA A 1 105 ? 11.620 -5.256 6.837 1.00 74.12 105 ALA A N 1
ATOM 798 C CA . ALA A 1 105 ? 12.606 -4.733 7.78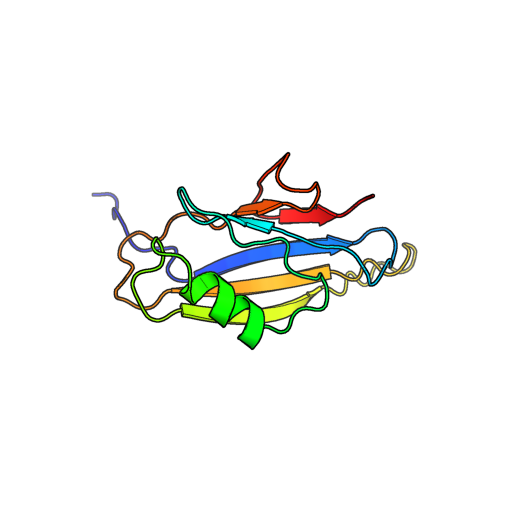6 1.00 74.12 105 ALA A CA 1
ATOM 799 C C . ALA A 1 105 ? 12.513 -3.210 8.000 1.00 74.12 105 ALA A C 1
ATOM 801 O O . ALA A 1 105 ? 12.884 -2.714 9.063 1.00 74.12 105 ALA A O 1
ATOM 802 N N . SER A 1 106 ? 12.047 -2.457 6.999 1.00 79.81 106 SER A N 1
ATOM 803 C CA . SER A 1 106 ? 11.909 -0.993 7.035 1.00 79.81 106 SER A CA 1
ATOM 804 C C . SER A 1 106 ? 10.661 -0.568 6.280 1.00 79.81 106 SER A C 1
ATOM 806 O O . SER A 1 106 ? 10.395 -1.094 5.205 1.00 79.81 106 SER A O 1
ATOM 808 N N . PHE A 1 107 ? 9.884 0.337 6.870 1.00 79.00 107 PHE A N 1
ATOM 809 C CA . PHE A 1 107 ? 8.603 0.817 6.359 1.00 79.00 107 PHE A CA 1
ATOM 810 C C . PHE A 1 107 ? 8.699 2.334 6.156 1.00 79.00 107 PHE A C 1
ATOM 812 O O . PHE A 1 107 ? 9.010 3.049 7.109 1.00 79.00 107 PHE A O 1
ATOM 819 N N . SER A 1 108 ? 8.433 2.816 4.940 1.00 80.94 108 SER A N 1
ATOM 820 C CA . SER A 1 108 ? 8.414 4.251 4.612 1.00 80.94 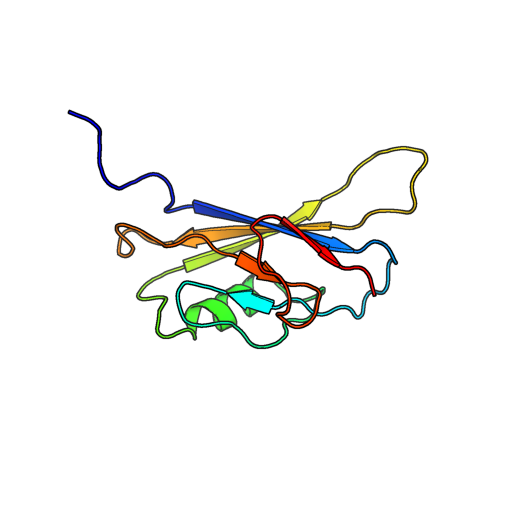108 SER A CA 1
ATOM 821 C C . SER A 1 108 ? 7.327 4.566 3.583 1.00 80.94 108 SER A C 1
ATOM 823 O O . SER A 1 108 ? 6.840 3.679 2.890 1.00 80.94 108 SER A O 1
ATOM 825 N N . LEU A 1 109 ? 6.954 5.841 3.426 1.00 72.56 109 LEU A N 1
ATOM 826 C CA . LEU A 1 109 ? 6.052 6.285 2.346 1.00 72.56 109 LEU A CA 1
ATOM 827 C C . LEU A 1 109 ? 6.682 6.140 0.948 1.00 72.56 109 LEU A C 1
ATOM 829 O O . LEU A 1 109 ? 5.978 6.015 -0.053 1.00 72.56 109 LEU A O 1
ATOM 833 N N . GLU A 1 110 ? 8.010 6.139 0.871 1.00 75.38 110 GLU A N 1
ATOM 834 C CA . GLU A 1 110 ? 8.761 5.923 -0.359 1.00 75.38 110 GLU A CA 1
ATOM 835 C C . GLU A 1 110 ? 9.889 4.943 -0.069 1.00 75.38 110 GLU A C 1
ATOM 837 O O . GLU A 1 110 ? 10.785 5.252 0.711 1.00 75.38 110 GLU A O 1
ATOM 842 N N . GLU A 1 111 ? 9.852 3.776 -0.704 1.00 72.50 111 GLU A N 1
ATOM 843 C CA . GLU A 1 111 ? 10.924 2.792 -0.602 1.00 72.50 111 GLU A CA 1
ATOM 844 C C . GLU A 1 111 ? 11.523 2.519 -1.975 1.00 72.50 111 GLU A C 1
ATOM 846 O O . GLU A 1 111 ? 10.832 2.443 -2.999 1.00 72.50 111 GLU A O 1
ATOM 851 N N . SER A 1 112 ? 12.837 2.328 -1.970 1.00 66.06 112 SER A N 1
ATOM 852 C CA . SER A 1 112 ? 13.581 1.866 -3.133 1.00 66.06 112 SER A CA 1
ATOM 853 C C . SER A 1 112 ? 14.024 0.429 -2.890 1.00 66.06 112 SER A C 1
ATOM 855 O O . SER A 1 112 ? 14.818 0.140 -1.999 1.00 66.06 112 SER A O 1
ATOM 857 N N . GLY A 1 113 ? 13.469 -0.489 -3.677 1.00 55.69 113 GLY A N 1
ATOM 858 C CA . GLY A 1 113 ? 13.804 -1.901 -3.652 1.00 55.69 113 GLY A CA 1
ATOM 859 C C . GLY A 1 113 ? 15.153 -2.146 -4.294 1.00 55.69 113 GLY A C 1
ATOM 860 O O . GLY A 1 113 ? 15.283 -2.096 -5.519 1.00 55.69 113 GLY A O 1
ATOM 861 N N . GLY A 1 114 ? 16.138 -2.447 -3.453 1.00 50.22 114 GLY A N 1
ATOM 862 C CA . GLY A 1 114 ? 17.441 -2.949 -3.856 1.00 50.22 114 GLY A CA 1
ATOM 863 C C . GLY A 1 114 ? 17.761 -4.236 -3.109 1.00 50.22 114 GLY A C 1
ATOM 864 O O . GLY A 1 114 ? 18.150 -4.177 -1.948 1.00 50.22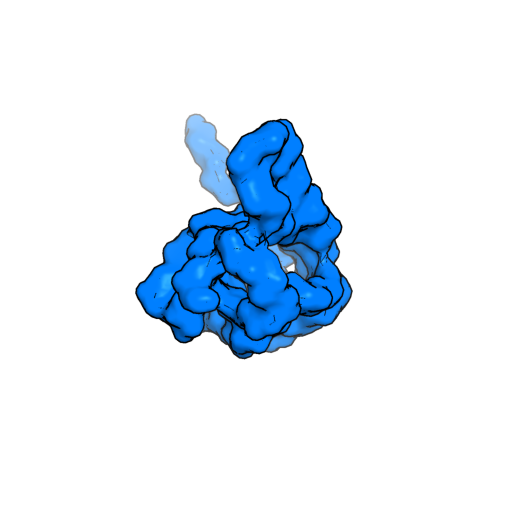 114 GLY A O 1
ATOM 865 N N . THR A 1 115 ? 17.620 -5.375 -3.788 1.00 41.66 115 THR A N 1
ATOM 866 C CA . THR A 1 115 ? 18.367 -6.604 -3.474 1.00 41.66 115 THR A CA 1
ATOM 867 C C . THR A 1 115 ? 18.854 -7.256 -4.760 1.00 41.66 115 THR A C 1
ATOM 869 O O . THR A 1 115 ? 18.061 -7.362 -5.728 1.00 41.66 115 THR A O 1
#

pLDDT: mean 73.51, std 14.56, range [41.66, 90.88]

Radius of gyration: 14.71 Å; chains: 1; bounding box: 38×37×36 Å

Secondary structure (DSSP, 8-state):
----S-S-SEEEEEEEESS--TT-EEEEEETTEE---EETT--HHHHHHHHHTSTT--S-EEEEEEEEE---TTS---EEEEEEEEEPTT-TTPPPEEEESSTTS--BSEEEE--

Foldseek 3Di:
DDDPWDDPLKAKAKEWEQPPPQFFWKWKDWDPDIFPTHRQPDAQVRVLVRVVPDPNQDADKGKDWDWDAPPDPPGDGGTMIMIMMRRDPVCGPGDHMWMGRPRPPDTHSYDYRDD